Protein AF-G5S1E4-F1 (afdb_monomer_lite)

Secondary structure (DSSP, 8-state):
-HHHHHHHHHHHHHHHH-TTHHHHHHHHHHHHHIIIIIIHHHHHHHHHHHHH---S---TTTTHHHHHHHHHHHHHHHHHHHHHTT-S----

Radius of gyration: 19.51 Å; chains: 1; bounding box: 49×20×51 Å

pLDDT: mean 74.82, std 9.46, range [45.72, 86.06]

InterPro domains:
  IPR013059 Tryptophan/tyrosine transporter [PTHR46997] (1-92)
  IPR018227 Amino acid/polyamine transporter 2 [PF03222] (1-80)

Foldseek 3Di:
DVVCCVVVVVVVVVCVVCVCVVVVVVLVVLLVCLVPVQVVVLVVVVVCCVPVPDDPDDDPCHNNVSVVSNCVSVVSVVVSVCVVVCVDPDDD

Sequence (92 aa):
FKTALLTFVPPIVGGLLYPNGFLYAIGYAGLAATIWAAIVPALLARKSRERFGSPKFRVWGGTPMIVLILVFGVGNAVIHILSSFNLLPVYQ

Structure (mmCIF, N/CA/C/O backbone):
data_AF-G5S1E4-F1
#
_entry.id   AF-G5S1E4-F1
#
loop_
_atom_site.group_PDB
_atom_site.id
_atom_site.type_symbol
_atom_site.label_atom_id
_atom_site.label_alt_id
_atom_site.label_comp_id
_atom_site.label_asym_id
_atom_site.label_entity_id
_atom_site.label_seq_id
_atom_site.pdbx_PDB_ins_code
_atom_site.Cartn_x
_atom_site.Cartn_y
_atom_site.Cartn_z
_atom_site.occupancy
_atom_site.B_iso_or_equiv
_atom_site.auth_seq_id
_atom_site.auth_comp_id
_atom_site.auth_asym_id
_atom_site.auth_atom_id
_atom_site.pdbx_PDB_model_num
ATOM 1 N N . PHE A 1 1 ? 31.638 4.748 -8.656 1.00 67.94 1 PHE A N 1
ATOM 2 C CA . PHE A 1 1 ? 31.124 4.229 -9.945 1.00 67.94 1 PHE A CA 1
ATOM 3 C C . PHE A 1 1 ? 30.449 2.861 -9.851 1.00 67.94 1 PHE A C 1
ATOM 5 O O . PHE A 1 1 ? 29.336 2.741 -10.343 1.00 67.94 1 PHE A O 1
ATOM 12 N N . LYS A 1 2 ? 31.041 1.851 -9.193 1.00 71.50 2 LYS A N 1
ATOM 13 C CA . LYS A 1 2 ? 30.476 0.485 -9.109 1.00 71.50 2 LYS A CA 1
ATOM 14 C C . LYS A 1 2 ? 29.036 0.416 -8.556 1.00 71.50 2 LYS A C 1
ATOM 16 O O . LYS A 1 2 ? 28.201 -0.282 -9.114 1.00 71.50 2 LYS A O 1
ATOM 21 N N . THR A 1 3 ? 28.737 1.188 -7.511 1.00 77.69 3 THR A N 1
ATOM 22 C CA . THR A 1 3 ? 27.405 1.244 -6.879 1.00 77.69 3 THR A CA 1
ATOM 23 C C . THR A 1 3 ? 26.373 1.947 -7.755 1.00 77.69 3 THR A C 1
ATOM 25 O O . THR A 1 3 ? 25.250 1.478 -7.864 1.00 77.69 3 THR A O 1
ATOM 28 N N . ALA A 1 4 ? 26.780 3.026 -8.433 1.00 80.56 4 ALA A N 1
ATOM 29 C CA . ALA A 1 4 ? 25.912 3.792 -9.324 1.00 80.56 4 ALA A CA 1
ATOM 30 C C . ALA A 1 4 ? 25.468 2.960 -10.537 1.00 80.56 4 ALA A C 1
ATOM 32 O O . ALA A 1 4 ? 24.301 2.973 -10.907 1.00 80.56 4 ALA A O 1
ATOM 33 N N . LEU A 1 5 ? 26.375 2.178 -11.127 1.00 82.62 5 LEU A N 1
ATOM 34 C CA . LEU A 1 5 ? 26.003 1.275 -12.217 1.00 82.62 5 LEU A CA 1
ATOM 35 C C . LEU A 1 5 ? 24.969 0.242 -11.753 1.00 82.62 5 LEU A C 1
ATOM 37 O O . LEU A 1 5 ? 23.981 0.026 -12.440 1.00 82.62 5 LEU A O 1
ATOM 41 N N . LEU A 1 6 ? 25.135 -0.339 -10.563 1.00 84.69 6 LEU A N 1
ATOM 42 C CA . LEU A 1 6 ? 24.189 -1.334 -10.058 1.00 84.69 6 LEU A CA 1
ATOM 43 C C . LEU A 1 6 ? 22.794 -0.747 -9.773 1.00 84.69 6 LEU A C 1
ATOM 45 O O . LEU A 1 6 ? 21.796 -1.431 -9.972 1.00 84.69 6 LEU A O 1
ATOM 49 N N . THR A 1 7 ? 22.718 0.508 -9.320 1.00 83.88 7 THR A N 1
ATOM 50 C CA . THR A 1 7 ? 21.445 1.169 -8.995 1.00 83.88 7 THR A CA 1
ATOM 51 C C . THR A 1 7 ? 20.750 1.779 -10.205 1.00 83.88 7 THR A C 1
ATOM 53 O O . THR A 1 7 ? 19.527 1.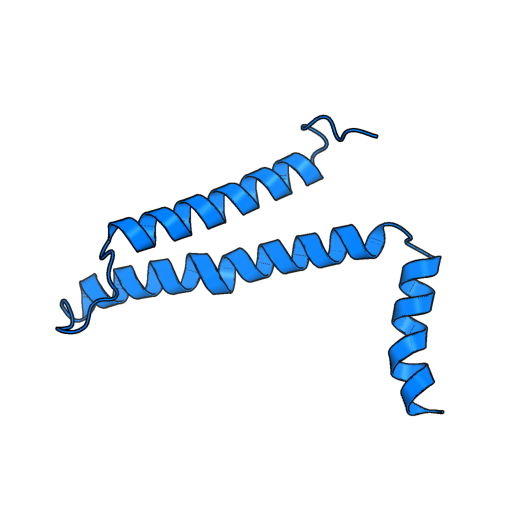853 -10.209 1.00 83.88 7 THR A O 1
ATOM 56 N N . PHE A 1 8 ? 21.496 2.224 -11.220 1.00 83.56 8 PHE A N 1
ATOM 57 C CA . PHE A 1 8 ? 20.932 2.957 -12.358 1.00 83.56 8 PHE A CA 1
ATOM 58 C C . PHE A 1 8 ? 20.833 2.131 -13.640 1.00 83.56 8 PHE A C 1
ATOM 60 O O . PHE A 1 8 ? 19.907 2.353 -14.412 1.00 83.56 8 PHE A O 1
ATOM 67 N N . VAL A 1 9 ? 21.712 1.149 -13.870 1.00 86.06 9 VAL A N 1
ATOM 68 C CA . VAL A 1 9 ? 21.670 0.344 -15.104 1.00 86.06 9 VAL A CA 1
ATOM 69 C C . VAL A 1 9 ? 20.380 -0.475 -15.214 1.00 86.06 9 VAL A C 1
ATOM 71 O O . VAL A 1 9 ? 19.757 -0.397 -16.270 1.00 86.06 9 VAL A O 1
ATOM 74 N N . PRO A 1 10 ? 19.904 -1.199 -14.179 1.00 85.12 10 PRO A N 1
ATOM 75 C CA . PRO A 1 10 ? 18.667 -1.969 -14.312 1.00 85.12 10 PRO A CA 1
ATOM 76 C C . PRO A 1 10 ? 17.429 -1.094 -14.596 1.00 85.12 10 PRO A C 1
ATOM 78 O O . PRO A 1 10 ? 16.699 -1.423 -15.532 1.00 85.12 10 PRO A O 1
ATOM 81 N N 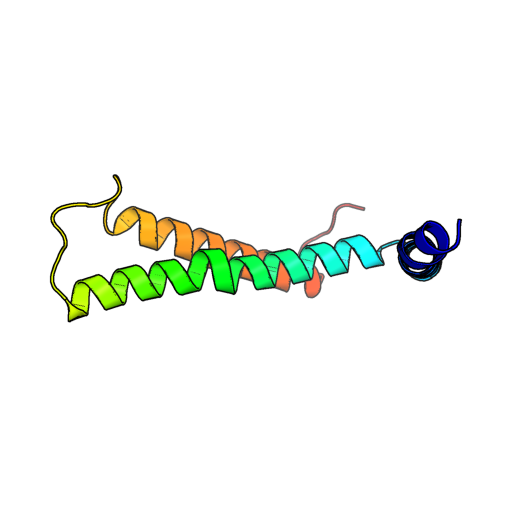. PRO A 1 11 ? 17.202 0.043 -13.898 1.00 80.81 11 PRO A N 1
ATOM 82 C CA . PRO A 1 11 ? 16.120 0.968 -14.246 1.00 80.81 11 PRO A CA 1
ATOM 83 C C . PRO A 1 11 ? 16.253 1.573 -15.646 1.00 80.81 11 PRO A C 1
ATOM 85 O O . PRO A 1 11 ? 15.252 1.688 -16.346 1.00 80.81 11 PRO A O 1
ATOM 88 N N . ILE A 1 12 ? 17.470 1.933 -16.074 1.00 82.38 12 ILE A N 1
ATOM 89 C CA . ILE A 1 12 ? 17.715 2.508 -17.406 1.00 82.38 12 ILE A CA 1
ATOM 90 C C . ILE A 1 12 ? 17.405 1.484 -18.499 1.00 82.38 12 ILE A C 1
ATOM 92 O O . ILE A 1 12 ? 16.694 1.803 -19.446 1.00 82.38 12 ILE A O 1
ATOM 96 N N . VAL A 1 13 ? 17.886 0.246 -18.358 1.00 83.69 13 VAL A N 1
ATOM 97 C CA . VAL A 1 13 ? 17.605 -0.837 -19.312 1.00 83.69 13 VAL A CA 1
ATOM 98 C C . VAL A 1 13 ? 16.109 -1.161 -19.332 1.00 83.69 13 VAL A C 1
ATOM 100 O O . VAL A 1 13 ? 15.527 -1.291 -20.406 1.00 83.69 13 VAL A O 1
ATOM 103 N N . GLY A 1 14 ? 15.463 -1.220 -18.164 1.00 78.81 14 GLY A N 1
ATOM 104 C CA . GLY A 1 14 ? 14.016 -1.418 -18.060 1.00 78.81 14 GLY A CA 1
ATOM 105 C C . GLY A 1 14 ? 13.209 -0.300 -18.728 1.00 78.81 14 GLY A C 1
ATOM 106 O O . GLY A 1 14 ? 12.255 -0.591 -19.444 1.00 78.81 14 GLY A O 1
ATOM 107 N N . GLY A 1 15 ? 13.620 0.959 -18.556 1.00 78.25 15 GLY A N 1
ATOM 108 C CA . GLY A 1 15 ? 12.990 2.118 -19.192 1.00 78.25 15 GLY A CA 1
ATOM 109 C C . GLY A 1 15 ? 13.212 2.187 -20.706 1.00 78.25 15 GLY A C 1
ATOM 110 O O . GLY A 1 15 ? 12.313 2.613 -21.425 1.00 78.25 15 GLY A O 1
ATOM 111 N N . LEU A 1 16 ? 14.367 1.725 -21.204 1.00 78.75 16 LEU A N 1
ATOM 112 C CA . LEU A 1 16 ? 14.650 1.665 -22.643 1.00 78.75 16 LEU A CA 1
ATOM 113 C C . LEU A 1 16 ? 13.832 0.571 -23.348 1.00 78.75 16 LEU A C 1
ATOM 115 O O . LEU A 1 16 ? 13.351 0.783 -24.457 1.00 78.75 16 LEU A O 1
ATOM 119 N N . LEU A 1 17 ? 13.691 -0.598 -22.712 1.00 79.00 17 LEU A N 1
ATOM 120 C CA . LEU A 1 17 ? 12.952 -1.739 -23.264 1.00 79.00 17 LEU A CA 1
ATOM 121 C C . LEU A 1 17 ? 11.431 -1.584 -23.116 1.00 79.00 17 LEU A C 1
ATOM 123 O O . LEU A 1 17 ? 10.682 -2.061 -23.964 1.00 79.00 17 LEU A O 1
ATOM 127 N N . TYR A 1 18 ? 10.975 -0.905 -22.060 1.00 73.50 18 TYR A N 1
ATOM 128 C CA . TYR A 1 18 ? 9.561 -0.662 -21.780 1.00 73.50 18 TYR A CA 1
ATOM 129 C C . TYR A 1 18 ? 9.322 0.818 -21.435 1.00 73.50 18 TYR A C 1
ATOM 131 O O . TYR A 1 18 ? 9.223 1.161 -20.254 1.00 73.50 18 TYR A O 1
ATOM 139 N N . PRO A 1 19 ? 9.139 1.696 -22.442 1.00 69.62 19 PRO A N 1
ATOM 140 C CA . PRO A 1 19 ? 8.952 3.139 -22.237 1.00 69.62 19 PRO A CA 1
ATOM 141 C C . PRO A 1 19 ? 7.763 3.479 -21.327 1.00 69.62 19 PRO A C 1
ATOM 143 O O . PRO A 1 19 ? 7.829 4.396 -20.514 1.00 69.62 19 PRO A O 1
ATOM 146 N N . ASN A 1 20 ? 6.694 2.678 -21.405 1.00 73.06 20 ASN A N 1
ATOM 147 C CA . ASN A 1 20 ? 5.499 2.800 -20.563 1.00 73.06 20 ASN A CA 1
ATOM 148 C C . ASN A 1 20 ? 5.524 1.863 -19.338 1.00 73.06 20 ASN A C 1
ATOM 150 O O . ASN A 1 20 ? 4.584 1.851 -18.547 1.00 73.06 20 ASN A O 1
ATOM 154 N N . GLY A 1 21 ? 6.581 1.063 -19.157 1.00 71.44 21 GLY A N 1
ATOM 155 C CA . GLY A 1 21 ? 6.680 0.048 -18.102 1.00 71.44 21 GLY A CA 1
ATOM 156 C C . GLY A 1 21 ? 6.638 0.636 -16.693 1.00 71.44 21 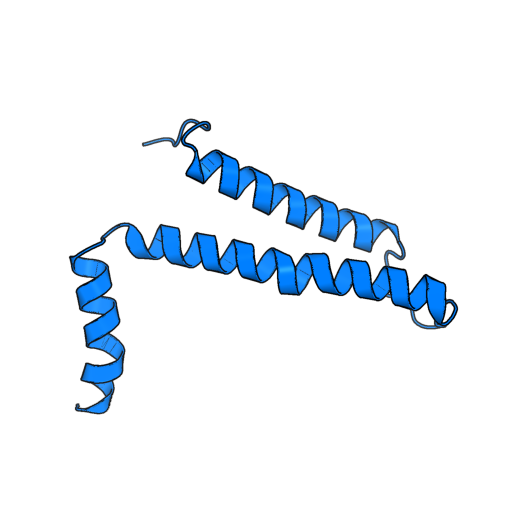GLY A C 1
ATOM 157 O O . GLY A 1 21 ? 6.039 0.044 -15.797 1.00 71.44 21 GLY A O 1
ATOM 158 N N . PHE A 1 22 ? 7.196 1.837 -16.510 1.00 76.19 22 PHE A N 1
ATOM 159 C CA . PHE A 1 22 ? 7.132 2.554 -15.236 1.00 76.19 22 PHE A CA 1
ATOM 160 C C . PHE A 1 22 ? 5.695 2.928 -14.848 1.00 76.19 22 PHE A C 1
ATOM 162 O O . PHE A 1 22 ? 5.331 2.784 -13.683 1.00 76.19 22 PHE A O 1
ATOM 169 N N . LEU A 1 23 ? 4.862 3.340 -15.813 1.00 77.38 23 LEU A N 1
ATOM 170 C CA . LEU A 1 23 ? 3.458 3.692 -15.572 1.00 77.38 23 LEU A CA 1
ATOM 171 C C . LEU A 1 23 ? 2.652 2.480 -15.083 1.00 77.38 23 LEU A C 1
ATOM 173 O O . LEU A 1 23 ? 1.882 2.579 -14.129 1.00 77.38 23 LEU A O 1
ATOM 177 N N . TYR A 1 24 ? 2.875 1.312 -15.685 1.00 75.56 24 TYR A N 1
ATOM 178 C CA . TYR A 1 24 ? 2.254 0.075 -15.216 1.00 75.56 24 TYR A CA 1
ATOM 179 C C . TYR A 1 24 ? 2.787 -0.337 -13.839 1.00 75.56 24 TYR A C 1
ATOM 181 O O . TYR A 1 24 ? 2.003 -0.671 -12.953 1.00 75.56 24 TYR A O 1
ATOM 189 N N . ALA A 1 25 ? 4.104 -0.261 -13.623 1.00 80.31 25 ALA A N 1
ATOM 190 C CA . ALA A 1 25 ? 4.731 -0.634 -12.357 1.00 80.31 25 ALA A CA 1
ATOM 191 C C . ALA A 1 25 ? 4.251 0.234 -11.180 1.00 80.31 25 ALA A C 1
ATOM 193 O O . ALA A 1 25 ? 3.894 -0.309 -10.132 1.00 80.31 25 ALA A O 1
ATOM 194 N N . ILE A 1 26 ? 4.185 1.562 -11.348 1.00 78.69 26 ILE A N 1
ATOM 195 C CA . ILE A 1 26 ? 3.671 2.465 -10.307 1.00 78.69 26 ILE A CA 1
ATOM 196 C C . ILE A 1 26 ? 2.171 2.256 -10.074 1.00 78.69 26 ILE A C 1
ATOM 198 O O . ILE A 1 26 ? 1.711 2.326 -8.936 1.00 78.69 26 ILE A O 1
ATOM 202 N N . GLY A 1 27 ? 1.425 1.905 -11.124 1.00 79.38 27 GLY A N 1
ATOM 203 C CA . GLY A 1 27 ? 0.025 1.520 -11.026 1.00 79.38 27 GLY A CA 1
ATOM 204 C C . GLY A 1 27 ? -0.208 0.275 -10.164 1.00 79.38 27 GLY A C 1
ATOM 205 O O . GLY A 1 27 ? -1.000 0.296 -9.221 1.00 79.38 27 GLY A O 1
ATOM 206 N N . TYR A 1 28 ? 0.538 -0.802 -10.422 1.00 81.00 28 TYR A N 1
ATOM 207 C CA . TYR A 1 28 ? 0.480 -2.016 -9.600 1.00 81.00 28 TYR A CA 1
ATOM 208 C C . TYR A 1 28 ? 0.955 -1.774 -8.163 1.00 81.00 28 TYR A C 1
ATOM 210 O O . TYR A 1 28 ? 0.366 -2.308 -7.220 1.00 81.00 28 TYR A O 1
ATOM 218 N N . ALA A 1 29 ? 1.975 -0.934 -7.971 1.00 83.38 29 ALA A N 1
ATOM 219 C CA . ALA A 1 29 ? 2.411 -0.527 -6.639 1.00 83.38 29 ALA A CA 1
ATOM 220 C C . ALA A 1 29 ? 1.304 0.238 -5.886 1.00 83.38 29 ALA A C 1
ATOM 222 O O . ALA A 1 29 ? 1.068 -0.034 -4.709 1.00 83.38 29 ALA A O 1
ATOM 223 N N . GLY A 1 30 ? 0.576 1.133 -6.564 1.00 81.00 30 GLY A N 1
ATOM 224 C CA . GLY A 1 30 ? -0.582 1.844 -6.010 1.00 81.00 30 GLY A CA 1
ATOM 225 C C . GLY A 1 30 ? -1.730 0.909 -5.613 1.00 81.00 30 GLY A C 1
ATOM 226 O O . GLY A 1 30 ? -2.330 1.075 -4.545 1.00 81.00 30 GLY A O 1
ATOM 227 N N . LEU A 1 31 ? -1.993 -0.132 -6.409 1.00 80.00 31 LEU A N 1
ATOM 228 C CA . LEU A 1 31 ? -2.955 -1.187 -6.071 1.00 80.00 31 LEU A CA 1
ATOM 229 C C . LEU A 1 31 ? -2.551 -1.950 -4.803 1.00 80.00 31 LEU A C 1
ATOM 231 O O . LEU A 1 31 ? -3.356 -2.093 -3.880 1.00 80.00 31 LEU A O 1
ATOM 235 N N . ALA A 1 32 ? -1.294 -2.393 -4.723 1.00 85.25 32 ALA A N 1
ATOM 236 C CA . ALA A 1 32 ? -0.773 -3.082 -3.544 1.00 85.25 32 ALA A CA 1
ATOM 237 C C . ALA A 1 32 ? -0.825 -2.186 -2.292 1.00 85.25 32 ALA A C 1
ATOM 239 O O . ALA A 1 32 ? -1.262 -2.626 -1.223 1.00 85.25 32 ALA A O 1
ATOM 240 N N . ALA A 1 33 ? -0.459 -0.908 -2.438 1.00 81.94 33 ALA A N 1
ATOM 241 C CA . ALA A 1 33 ? -0.550 0.085 -1.374 1.00 81.94 33 ALA A CA 1
ATOM 242 C C . ALA A 1 33 ? -1.996 0.286 -0.903 1.00 81.94 33 ALA A C 1
ATOM 244 O O . ALA A 1 33 ? -2.241 0.379 0.294 1.00 81.94 33 ALA A O 1
ATOM 245 N N . THR A 1 34 ? -2.974 0.280 -1.809 1.00 82.44 34 THR A N 1
ATOM 246 C CA . THR A 1 34 ? -4.393 0.412 -1.450 1.00 82.44 34 THR A CA 1
ATOM 247 C C . THR A 1 34 ? -4.870 -0.752 -0.579 1.00 82.44 34 THR A C 1
ATOM 249 O O . THR A 1 34 ? -5.548 -0.545 0.430 1.00 82.44 34 THR A O 1
ATOM 252 N N . ILE A 1 35 ? -4.472 -1.982 -0.912 1.00 82.88 35 ILE A N 1
ATOM 253 C CA . ILE A 1 35 ? -4.820 -3.163 -0.115 1.00 82.88 35 ILE A CA 1
ATOM 254 C C . ILE A 1 35 ? -4.228 -3.042 1.293 1.00 82.88 35 ILE A C 1
ATOM 256 O O . ILE A 1 35 ? -4.955 -3.139 2.285 1.00 82.88 35 ILE A O 1
ATOM 260 N N . TRP A 1 36 ? -2.921 -2.801 1.390 1.00 81.69 36 TRP A N 1
ATOM 261 C CA . TRP A 1 36 ? -2.220 -2.867 2.670 1.00 81.69 36 TRP A CA 1
ATOM 262 C C . TRP A 1 36 ? -2.372 -1.609 3.536 1.00 81.69 36 TRP A C 1
ATOM 264 O O . TRP A 1 36 ? -2.489 -1.728 4.752 1.00 81.69 36 TRP A O 1
ATOM 274 N N . ALA A 1 37 ? -2.408 -0.414 2.941 1.00 80.12 37 ALA A N 1
ATOM 275 C CA . ALA A 1 37 ? -2.455 0.855 3.669 1.00 80.12 37 ALA A CA 1
ATOM 276 C C . ALA A 1 37 ? -3.876 1.411 3.863 1.00 80.12 37 ALA A C 1
ATOM 278 O O . ALA A 1 37 ? -4.098 2.155 4.816 1.00 80.12 37 ALA A O 1
ATOM 279 N N . ALA A 1 38 ? -4.845 1.059 3.008 1.00 79.81 38 ALA A N 1
ATOM 280 C CA . ALA A 1 38 ? -6.224 1.545 3.139 1.00 79.81 38 ALA A CA 1
ATOM 281 C C . ALA A 1 38 ? -7.184 0.458 3.645 1.00 79.81 38 ALA A C 1
ATOM 283 O O . ALA A 1 38 ? -7.847 0.648 4.666 1.00 79.81 38 ALA A O 1
ATOM 284 N N . ILE A 1 39 ? -7.246 -0.697 2.974 1.00 78.06 39 ILE A N 1
ATOM 285 C CA . ILE A 1 39 ? -8.261 -1.727 3.259 1.00 78.06 39 ILE A CA 1
ATOM 286 C C . ILE A 1 39 ? -7.947 -2.483 4.556 1.00 78.06 39 ILE A C 1
ATOM 288 O O . ILE A 1 39 ? -8.796 -2.562 5.448 1.00 78.06 39 ILE A O 1
ATOM 292 N N . VAL A 1 40 ? -6.732 -3.022 4.689 1.00 84.94 40 VAL A N 1
ATOM 293 C CA . VAL A 1 40 ? -6.335 -3.814 5.866 1.00 84.94 40 VAL A CA 1
ATOM 294 C C . VAL A 1 40 ? -6.472 -3.022 7.178 1.00 84.94 40 VAL A C 1
ATOM 296 O O . VAL A 1 40 ? -7.096 -3.544 8.106 1.00 84.94 40 VAL A O 1
ATOM 299 N N . PRO A 1 41 ? -6.004 -1.763 7.291 1.00 79.81 41 PRO A N 1
ATOM 300 C CA . PRO A 1 41 ? -6.100 -1.007 8.538 1.00 79.81 41 PRO A CA 1
ATOM 301 C C . PRO A 1 41 ? -7.544 -0.624 8.868 1.00 79.81 41 PRO A C 1
ATOM 303 O O . PRO A 1 41 ? -7.936 -0.655 10.034 1.00 79.81 41 PRO A O 1
ATOM 306 N N . ALA A 1 42 ? -8.363 -0.328 7.852 1.00 80.75 42 ALA A N 1
ATOM 307 C CA . ALA A 1 42 ? -9.786 -0.045 8.016 1.00 80.75 42 ALA A CA 1
ATOM 308 C C . ALA A 1 42 ? -10.547 -1.258 8.585 1.00 80.75 42 ALA A C 1
ATOM 310 O O . ALA A 1 42 ? -11.314 -1.127 9.548 1.00 80.75 42 ALA A O 1
ATOM 311 N N . LEU A 1 43 ? -10.298 -2.453 8.039 1.00 82.25 43 LEU A N 1
ATOM 312 C CA . LEU A 1 43 ? -10.891 -3.700 8.528 1.00 82.25 43 LEU A CA 1
ATOM 313 C C . LEU A 1 43 ? -10.386 -4.060 9.928 1.00 82.25 43 LEU A C 1
ATOM 315 O O . LEU A 1 43 ? -11.188 -4.429 10.790 1.00 82.25 43 LEU A O 1
ATOM 319 N N . LEU A 1 44 ? -9.085 -3.900 10.181 1.00 84.38 44 LEU A N 1
ATOM 320 C CA . LEU A 1 44 ? -8.480 -4.148 11.488 1.00 84.38 44 LEU A CA 1
ATOM 321 C C . LEU A 1 44 ? -9.053 -3.206 12.553 1.00 84.38 44 LEU A C 1
ATOM 323 O O . LEU A 1 44 ? -9.410 -3.658 13.639 1.00 84.38 44 LEU A O 1
ATOM 327 N N . ALA A 1 45 ? -9.217 -1.919 12.238 1.00 82.62 45 ALA A N 1
ATOM 328 C CA . ALA A 1 45 ? -9.825 -0.943 13.136 1.00 82.62 45 ALA A CA 1
ATOM 329 C C . ALA A 1 45 ? -11.280 -1.305 13.468 1.00 82.62 45 ALA A C 1
ATOM 331 O O . ALA A 1 45 ? -11.686 -1.211 14.628 1.00 82.62 45 ALA A O 1
ATOM 332 N N . ARG A 1 46 ? -12.064 -1.763 12.483 1.00 77.94 46 ARG A N 1
ATOM 333 C CA . ARG A 1 46 ? -13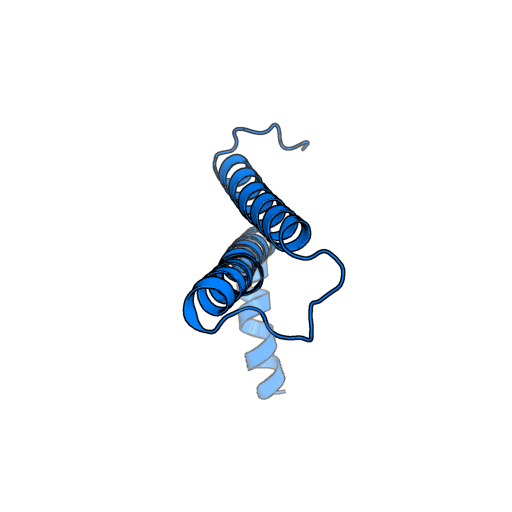.436 -2.239 12.713 1.00 77.94 46 ARG A CA 1
ATOM 334 C C . ARG A 1 46 ? -13.461 -3.493 13.591 1.00 77.94 46 ARG A C 1
ATOM 336 O O . ARG A 1 46 ? -14.191 -3.523 14.579 1.00 77.94 46 ARG A O 1
ATOM 343 N N . LYS A 1 47 ? -12.645 -4.502 13.274 1.00 81.00 47 LYS A N 1
ATOM 344 C CA . LYS A 1 47 ? -12.594 -5.766 14.026 1.00 81.00 47 LYS A CA 1
ATOM 345 C C . LYS A 1 47 ? -12.045 -5.600 15.439 1.00 81.00 47 LYS A C 1
ATOM 347 O O . LYS A 1 47 ? -12.551 -6.229 16.362 1.00 81.00 47 LYS A O 1
ATOM 352 N N . SER A 1 48 ? -11.072 -4.716 15.629 1.00 80.75 48 SER A N 1
ATOM 353 C CA . SER A 1 48 ? -10.557 -4.355 16.950 1.00 80.75 48 SER A CA 1
ATOM 354 C C . SER A 1 48 ? -11.648 -3.724 17.826 1.00 80.75 48 SER A C 1
ATOM 356 O O . SER A 1 48 ? -11.819 -4.128 18.974 1.00 80.75 48 SER A O 1
ATOM 358 N N . ARG A 1 49 ? -12.473 -2.826 17.262 1.00 76.25 49 ARG A N 1
ATOM 359 C CA . ARG A 1 49 ? -13.621 -2.218 17.965 1.00 76.25 49 ARG A CA 1
ATOM 360 C C . ARG A 1 49 ? -14.701 -3.235 18.344 1.00 76.25 49 ARG A C 1
ATOM 362 O O . ARG A 1 49 ? -15.270 -3.114 19.423 1.00 76.25 49 ARG A O 1
ATOM 369 N N . GLU A 1 50 ? -14.977 -4.210 17.474 1.00 75.31 50 GLU A N 1
ATOM 370 C CA . GLU A 1 50 ? -15.924 -5.305 17.749 1.00 75.31 50 GLU A CA 1
ATOM 371 C C . GLU A 1 50 ? -15.409 -6.234 18.868 1.00 75.31 50 GLU A C 1
ATOM 373 O O . GLU A 1 50 ? -16.202 -6.703 19.678 1.00 75.31 50 GLU A O 1
ATOM 378 N N . ARG A 1 51 ? -14.091 -6.489 18.938 1.00 77.62 51 ARG A N 1
ATOM 379 C CA . ARG A 1 51 ? -13.504 -7.501 19.837 1.00 77.62 51 ARG A CA 1
ATOM 380 C C . ARG A 1 51 ? -13.058 -6.982 21.207 1.00 77.62 51 ARG A C 1
ATOM 382 O O . ARG A 1 51 ? -13.173 -7.719 22.179 1.00 77.62 51 ARG A O 1
ATOM 389 N N . PHE A 1 52 ? -12.537 -5.759 21.296 1.00 77.44 52 PHE A N 1
ATOM 390 C CA . PHE A 1 52 ? -11.944 -5.218 22.533 1.00 77.44 52 PHE A CA 1
ATOM 391 C C . PHE A 1 52 ? -12.780 -4.108 23.191 1.00 77.44 52 PHE A C 1
ATOM 393 O O . PHE A 1 52 ? -12.370 -3.544 24.203 1.00 77.44 52 PHE A O 1
ATOM 400 N N . GLY A 1 53 ? -13.958 -3.797 22.641 1.00 64.69 53 GLY A N 1
ATOM 401 C CA . GLY A 1 53 ? -14.756 -2.649 23.068 1.00 64.69 53 GLY A CA 1
ATOM 402 C C . GLY A 1 53 ? -14.166 -1.322 22.575 1.00 64.69 53 GLY A C 1
ATOM 403 O O . GLY A 1 53 ? -13.018 -1.230 22.142 1.00 64.69 53 GLY A O 1
ATOM 404 N N . SER A 1 54 ? -14.980 -0.264 22.566 1.00 62.47 54 SER A N 1
ATOM 405 C CA . SER A 1 54 ? -14.569 1.016 21.980 1.00 62.47 54 SER A CA 1
ATOM 406 C C . SER A 1 54 ? -13.519 1.728 22.852 1.00 62.47 54 SER A C 1
ATOM 408 O O . SER A 1 54 ? -13.839 2.080 23.987 1.00 62.47 54 SER A O 1
ATOM 410 N N . PRO A 1 55 ? -12.321 2.062 22.330 1.00 64.31 55 PRO A N 1
ATOM 411 C CA . PRO A 1 55 ? -11.346 2.869 23.062 1.00 64.31 55 PRO A CA 1
ATOM 412 C C . PRO A 1 55 ? -11.878 4.290 23.307 1.00 64.31 55 PRO A C 1
ATOM 414 O O . PRO A 1 55 ? -12.613 4.830 22.474 1.00 64.31 55 PRO A O 1
ATOM 417 N N . LYS A 1 56 ? -11.464 4.919 24.419 1.00 58.06 56 LYS A N 1
ATOM 418 C CA . LYS A 1 56 ? -11.740 6.340 24.730 1.00 58.06 56 LYS A CA 1
ATOM 419 C C . LYS A 1 56 ? -11.142 7.308 23.698 1.00 58.06 56 LYS A C 1
ATOM 421 O O . LYS A 1 56 ? -11.645 8.415 23.549 1.00 58.06 56 LYS A O 1
ATOM 426 N N . PHE A 1 57 ? -10.098 6.894 22.975 1.00 56.94 57 PHE A N 1
ATOM 427 C CA . PHE A 1 57 ? -9.476 7.683 21.914 1.00 56.94 57 PHE A CA 1
ATOM 428 C C . PHE A 1 57 ? -9.997 7.234 20.544 1.00 56.94 57 PHE A C 1
ATOM 430 O O . PHE A 1 57 ? -9.746 6.111 20.101 1.00 56.94 57 PHE A O 1
ATOM 437 N N . ARG A 1 58 ? -10.745 8.111 19.871 1.00 61.50 58 ARG A N 1
ATOM 438 C CA . ARG A 1 58 ? -11.220 7.926 18.496 1.00 61.50 58 ARG A CA 1
ATOM 439 C C . ARG A 1 58 ? -10.643 9.043 17.638 1.00 61.50 58 ARG A C 1
ATOM 441 O O . ARG A 1 58 ? -10.757 10.209 17.997 1.00 61.50 58 ARG A O 1
ATOM 448 N N . VAL A 1 59 ? -10.087 8.686 16.485 1.00 65.19 59 VAL A N 1
ATOM 449 C CA . VAL A 1 59 ? -9.855 9.656 15.408 1.00 65.19 59 VAL A CA 1
ATOM 450 C C . VAL A 1 59 ? -11.181 10.322 15.037 1.00 65.19 59 VAL A C 1
ATOM 452 O O . VAL A 1 59 ? -12.223 9.655 14.956 1.00 65.19 59 VAL A O 1
ATOM 455 N N . TRP A 1 60 ? -11.136 11.641 14.852 1.00 60.75 60 TRP A N 1
ATOM 456 C CA . TRP A 1 60 ? -12.279 12.439 14.424 1.00 60.75 60 TRP A CA 1
ATOM 457 C C . TRP A 1 60 ? -12.845 11.836 13.129 1.00 60.75 60 TRP A C 1
ATOM 459 O O . TRP A 1 60 ? -12.097 11.585 12.190 1.00 60.75 60 TRP A O 1
ATOM 469 N N . GLY A 1 61 ? -14.137 11.490 13.120 1.00 66.88 61 GLY A N 1
ATOM 470 C CA . GLY A 1 61 ? -14.792 10.823 11.982 1.00 66.88 61 GLY A CA 1
ATOM 471 C C . GLY A 1 61 ? -15.234 9.364 12.198 1.00 66.88 61 GLY A C 1
ATOM 472 O O . GLY A 1 61 ? -15.985 8.841 11.379 1.00 66.88 61 GLY A O 1
ATOM 473 N N . GLY A 1 62 ? -14.860 8.698 13.300 1.00 72.38 62 GLY A N 1
ATOM 474 C CA . GLY A 1 62 ? -15.552 7.490 13.790 1.00 72.38 62 GLY A CA 1
ATOM 475 C C . GLY A 1 62 ? -15.632 6.301 12.812 1.00 72.38 62 GLY A C 1
ATOM 476 O O . GLY A 1 62 ? -14.609 5.737 12.428 1.00 72.38 62 GLY A O 1
ATOM 477 N N . THR A 1 63 ? -16.847 5.820 12.525 1.00 69.81 63 THR A N 1
ATOM 478 C CA . THR A 1 63 ? -17.148 4.770 11.523 1.00 69.81 63 THR A CA 1
ATOM 479 C C . THR A 1 63 ? -17.270 5.327 10.092 1.00 69.81 63 THR A C 1
ATOM 481 O O . THR A 1 63 ? -16.750 4.677 9.186 1.00 69.81 63 THR A O 1
ATOM 484 N N . PRO A 1 64 ? -17.863 6.520 9.856 1.00 78.94 64 PRO A N 1
ATOM 485 C CA . PRO A 1 64 ? -17.916 7.140 8.525 1.00 78.94 64 PRO A CA 1
ATOM 486 C C . PRO A 1 64 ? -16.558 7.277 7.825 1.00 78.94 64 PRO A C 1
ATOM 488 O O . PRO A 1 64 ? -16.447 6.976 6.642 1.00 78.94 64 PRO A O 1
ATOM 491 N N . MET A 1 65 ? -15.504 7.650 8.556 1.00 78.94 65 MET A N 1
ATOM 492 C CA . MET A 1 65 ? -14.153 7.783 7.992 1.00 78.94 65 MET A CA 1
ATOM 493 C C . MET A 1 65 ? -13.581 6.448 7.498 1.00 78.94 65 MET A C 1
ATOM 495 O O . MET A 1 65 ? -12.924 6.396 6.463 1.00 78.94 65 MET A O 1
ATOM 499 N N . ILE A 1 66 ? -13.876 5.353 8.208 1.00 75.25 66 ILE A N 1
ATOM 500 C CA . ILE A 1 66 ? -13.476 4.001 7.796 1.00 75.25 66 ILE A CA 1
ATOM 501 C C . ILE A 1 66 ? -14.177 3.635 6.487 1.00 75.25 66 ILE A C 1
ATOM 503 O O . ILE A 1 66 ? -13.527 3.146 5.570 1.00 75.25 66 ILE A O 1
ATOM 507 N N . VAL A 1 67 ? -15.482 3.906 6.382 1.00 78.69 67 VAL A N 1
ATOM 508 C CA . VAL A 1 67 ? -16.258 3.649 5.158 1.00 78.69 67 VAL A CA 1
ATOM 509 C C . VAL A 1 67 ? -15.716 4.469 3.988 1.00 78.69 67 VAL A C 1
ATOM 511 O O . VAL A 1 67 ? -15.536 3.918 2.910 1.00 78.69 67 VAL A O 1
ATOM 514 N N . LEU A 1 68 ? -15.387 5.745 4.202 1.00 83.19 68 LEU A N 1
ATOM 515 C CA . LEU A 1 68 ? -14.853 6.623 3.159 1.00 83.19 68 LEU A CA 1
ATOM 516 C C . LEU A 1 68 ? -13.500 6.136 2.618 1.00 83.19 68 LEU A C 1
ATOM 518 O O . LEU A 1 68 ? -13.323 6.069 1.406 1.00 83.19 68 LEU A O 1
ATOM 522 N N . ILE A 1 69 ? -12.578 5.722 3.495 1.00 81.00 69 ILE A N 1
ATOM 523 C CA . ILE A 1 69 ? -11.285 5.136 3.093 1.00 81.00 69 ILE A CA 1
ATOM 524 C C . ILE A 1 69 ? -11.495 3.838 2.304 1.00 81.00 69 ILE A C 1
ATOM 526 O O . ILE A 1 69 ? -10.807 3.587 1.317 1.00 81.00 69 ILE A O 1
ATOM 530 N N . LEU A 1 70 ? -12.463 3.019 2.717 1.00 80.56 70 LEU A N 1
ATOM 531 C CA . LEU A 1 70 ? -12.760 1.743 2.073 1.00 80.56 70 LEU A CA 1
ATOM 532 C C . LEU A 1 70 ? -13.387 1.951 0.687 1.00 80.56 70 LEU A C 1
ATOM 534 O O . LEU A 1 70 ? -12.964 1.311 -0.270 1.00 80.56 70 LEU A O 1
ATOM 538 N N . VAL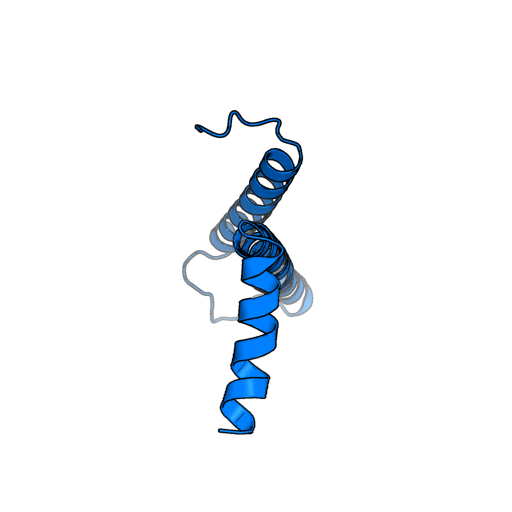 A 1 71 ? -14.320 2.899 0.555 1.00 84.25 71 VAL A N 1
ATOM 539 C CA . VAL A 1 71 ? -14.901 3.313 -0.733 1.00 84.25 71 VAL A CA 1
ATOM 540 C C . VAL A 1 71 ? -13.831 3.906 -1.647 1.00 84.25 71 VAL A C 1
ATOM 542 O O . VAL A 1 71 ? -13.779 3.548 -2.817 1.00 84.25 71 VAL A O 1
ATOM 545 N N . PHE A 1 72 ? -12.940 4.751 -1.125 1.00 82.62 72 PHE A N 1
ATOM 546 C CA . PHE A 1 72 ? -11.823 5.307 -1.892 1.00 82.62 72 PHE A CA 1
ATOM 547 C C . PHE A 1 72 ? -10.858 4.219 -2.383 1.00 82.62 72 PHE A C 1
ATOM 549 O O . PHE A 1 72 ? -10.439 4.238 -3.540 1.00 82.62 72 PHE A O 1
ATOM 556 N N . GLY A 1 73 ? -10.530 3.244 -1.532 1.00 78.88 73 GLY A N 1
ATOM 557 C CA . GLY A 1 73 ? -9.662 2.131 -1.906 1.00 78.88 73 GLY A CA 1
ATOM 558 C C . GLY A 1 73 ? -10.296 1.208 -2.948 1.00 78.88 73 GLY A C 1
ATOM 559 O O . GLY A 1 73 ? -9.666 0.875 -3.949 1.00 78.88 73 GLY A O 1
ATOM 560 N N . VAL A 1 74 ? -11.569 0.848 -2.764 1.00 80.81 74 VAL A N 1
ATOM 561 C CA . VAL A 1 74 ? -12.322 0.056 -3.749 1.00 80.81 74 VAL A CA 1
ATOM 562 C C . VAL A 1 74 ? -12.478 0.827 -5.059 1.00 80.81 74 VAL A C 1
ATOM 564 O O . VAL A 1 74 ? -12.270 0.253 -6.121 1.00 80.81 74 VAL A O 1
ATOM 567 N N . GLY A 1 75 ? -12.766 2.129 -5.003 1.00 83.69 75 GLY A N 1
ATOM 568 C CA . GLY A 1 75 ? -12.856 2.993 -6.179 1.00 83.69 75 GLY A CA 1
ATOM 569 C C . GLY A 1 75 ? -11.551 3.036 -6.970 1.00 83.69 75 GLY A C 1
ATOM 570 O O . GLY A 1 75 ? -11.569 2.817 -8.178 1.00 83.69 75 GLY A O 1
ATOM 571 N N . ASN A 1 76 ? -10.411 3.219 -6.294 1.00 78.31 76 ASN A N 1
ATOM 572 C CA . ASN A 1 76 ? -9.097 3.149 -6.938 1.00 78.31 76 ASN A CA 1
ATOM 573 C C . ASN A 1 76 ? -8.847 1.788 -7.583 1.00 78.31 76 ASN A C 1
ATOM 575 O O . ASN A 1 76 ? -8.404 1.742 -8.725 1.00 78.31 76 ASN A O 1
ATOM 579 N N . ALA A 1 77 ? -9.164 0.689 -6.894 1.00 74.19 77 ALA A N 1
ATOM 580 C CA . ALA A 1 77 ? -9.003 -0.650 -7.449 1.00 74.19 77 ALA A CA 1
ATOM 581 C C . ALA A 1 77 ? -9.871 -0.864 -8.700 1.00 74.19 77 ALA A C 1
ATOM 583 O O . ALA A 1 77 ? -9.379 -1.368 -9.706 1.00 74.19 77 ALA A O 1
ATOM 584 N N . VAL A 1 78 ? -11.134 -0.428 -8.668 1.00 80.12 78 VAL A N 1
ATOM 585 C CA . VAL A 1 78 ? -12.055 -0.516 -9.809 1.00 80.12 78 VAL A CA 1
ATOM 586 C C . VAL A 1 78 ? -11.553 0.314 -10.985 1.00 80.12 78 VAL A C 1
ATOM 588 O O . VAL A 1 78 ? -11.501 -0.208 -12.092 1.00 80.12 78 VAL A O 1
ATOM 591 N N . ILE A 1 79 ? -11.130 1.562 -10.762 1.00 77.00 79 ILE A N 1
ATOM 592 C CA . ILE A 1 79 ? -10.577 2.431 -11.813 1.00 77.00 79 ILE A CA 1
ATOM 593 C C . ILE A 1 79 ? -9.303 1.821 -12.405 1.00 77.00 79 ILE A C 1
ATOM 595 O O . ILE A 1 79 ? -9.147 1.798 -13.624 1.00 77.00 79 ILE A O 1
ATOM 599 N N . HIS A 1 80 ? -8.415 1.276 -11.571 1.00 68.88 80 HIS A N 1
ATOM 600 C CA . HIS A 1 80 ? -7.195 0.620 -12.037 1.00 68.88 80 HIS A CA 1
ATOM 601 C C . HIS A 1 80 ? -7.484 -0.614 -12.894 1.00 68.88 80 HIS A C 1
ATOM 603 O O . HIS A 1 80 ? -6.823 -0.824 -13.911 1.00 68.88 80 HIS A O 1
ATOM 609 N N . ILE A 1 81 ? -8.466 -1.426 -12.495 1.00 70.06 81 ILE A N 1
ATOM 610 C CA . ILE A 1 81 ? -8.894 -2.609 -13.244 1.00 70.06 81 ILE A CA 1
ATOM 611 C C . ILE A 1 81 ? -9.548 -2.176 -14.560 1.00 70.06 81 ILE A C 1
ATOM 613 O O . ILE A 1 81 ? -9.144 -2.652 -15.614 1.00 70.06 81 ILE A O 1
ATOM 617 N N . LEU A 1 82 ? -10.482 -1.220 -14.535 1.00 68.81 82 LEU A N 1
ATOM 618 C CA . LEU A 1 82 ? -11.128 -0.693 -15.745 1.00 68.81 82 LEU A CA 1
ATOM 619 C C . LEU A 1 82 ? -10.123 -0.084 -16.732 1.00 68.81 82 LEU A C 1
ATOM 621 O O . LEU A 1 82 ? -10.248 -0.296 -17.937 1.00 68.81 82 LEU A O 1
ATOM 625 N N . SER A 1 83 ? -9.117 0.627 -16.219 1.00 63.25 83 SER A N 1
ATOM 626 C CA . SER A 1 83 ? -7.999 1.159 -17.004 1.00 63.25 83 SER A CA 1
ATOM 627 C C . SER A 1 83 ? -7.144 0.032 -17.601 1.00 63.25 83 SER A C 1
ATOM 629 O O . SER A 1 83 ? -6.830 0.053 -18.787 1.00 63.25 83 SER A O 1
ATOM 631 N N . SER A 1 84 ? -6.863 -1.023 -16.827 1.00 63.53 84 SER A N 1
ATOM 632 C CA . SER A 1 84 ? -6.113 -2.199 -17.303 1.00 63.53 84 SER A CA 1
ATOM 633 C C . SER A 1 84 ? -6.866 -3.009 -18.369 1.00 63.53 84 SER A C 1
ATOM 635 O O . SER A 1 84 ? -6.236 -3.654 -19.203 1.00 63.53 84 SER A O 1
ATOM 637 N N . PHE A 1 85 ? -8.202 -2.968 -18.366 1.00 65.62 85 PHE A N 1
ATOM 638 C CA . PHE A 1 85 ? -9.058 -3.628 -19.358 1.00 65.62 85 PHE A CA 1
ATOM 639 C C . PHE A 1 85 ? -9.396 -2.751 -20.581 1.00 65.62 85 PHE A C 1
ATOM 641 O O . PHE A 1 85 ? -10.190 -3.179 -21.417 1.00 65.62 85 PHE A O 1
ATOM 648 N N . ASN A 1 86 ? -8.798 -1.557 -20.729 1.00 58.38 86 ASN A N 1
ATOM 649 C CA . ASN A 1 86 ? -9.000 -0.664 -21.886 1.00 58.38 86 ASN A CA 1
ATOM 650 C C . ASN A 1 86 ? -10.474 -0.246 -22.127 1.00 58.38 86 ASN A C 1
ATOM 652 O O . ASN A 1 86 ? -10.842 0.169 -23.223 1.00 58.38 86 ASN A O 1
ATOM 656 N N . LEU A 1 87 ? -11.334 -0.364 -21.107 1.00 56.88 87 LEU A N 1
ATOM 657 C CA . LEU A 1 87 ? -12.781 -0.100 -21.185 1.00 56.88 87 LEU A CA 1
ATOM 658 C C . LEU A 1 87 ? -13.148 1.365 -20.904 1.00 56.88 87 LEU A C 1
ATOM 660 O O . LEU A 1 87 ? -14.298 1.762 -21.085 1.00 56.88 87 LEU A O 1
ATOM 664 N N . LEU A 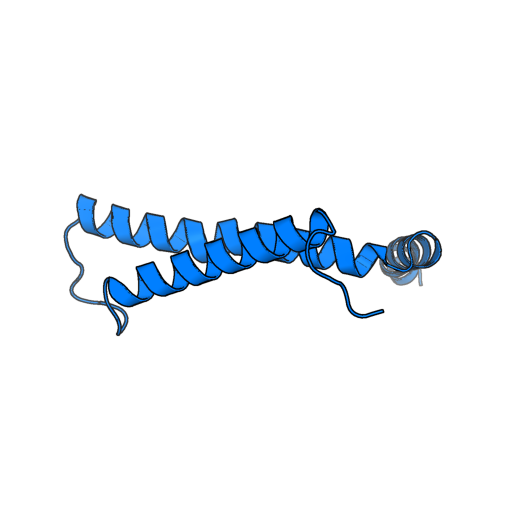1 88 ? -12.178 2.174 -20.479 1.00 49.41 88 LEU A N 1
ATOM 665 C CA . LEU A 1 88 ? -12.301 3.626 -20.395 1.00 49.41 88 LEU A CA 1
ATOM 666 C C . LEU A 1 88 ? -11.541 4.246 -21.576 1.00 49.41 88 LEU A C 1
ATOM 668 O O . LEU A 1 88 ? -10.400 3.845 -21.807 1.00 49.41 88 LEU A O 1
ATOM 672 N N . PRO A 1 89 ? -12.127 5.210 -22.313 1.00 51.72 89 PRO A N 1
ATOM 673 C CA . PRO A 1 89 ? -11.424 5.920 -23.371 1.00 51.72 89 PRO A CA 1
ATOM 674 C C . PRO A 1 89 ? -10.247 6.670 -22.749 1.00 51.72 89 PRO A C 1
ATOM 676 O O . PRO A 1 89 ? -10.408 7.699 -22.093 1.00 51.72 89 PRO A O 1
ATOM 679 N N . VAL A 1 90 ? -9.056 6.111 -22.923 1.00 52.44 90 VAL A N 1
ATOM 680 C CA . VAL A 1 90 ? -7.803 6.793 -22.634 1.00 52.44 90 VAL A CA 1
ATOM 681 C C . VAL A 1 90 ? -7.682 7.874 -23.699 1.00 52.44 90 VAL A C 1
ATOM 683 O O . VAL A 1 90 ? -7.594 7.562 -24.886 1.00 52.44 90 VAL A O 1
ATOM 686 N N . TYR A 1 91 ? -7.762 9.141 -23.292 1.00 50.59 91 TYR A N 1
ATOM 687 C CA . TYR A 1 91 ? -7.451 10.250 -24.188 1.00 50.59 91 TYR A CA 1
ATOM 688 C C . TYR A 1 91 ? -5.997 10.057 -24.646 1.00 50.59 91 TYR A C 1
ATOM 690 O O . TYR A 1 91 ? -5.100 10.008 -23.800 1.00 50.59 91 TYR A O 1
ATOM 698 N N . GLN A 1 92 ? -5.805 9.827 -25.949 1.00 45.72 92 GLN A N 1
ATOM 699 C CA . GLN A 1 92 ? -4.487 9.771 -26.589 1.00 45.72 92 GLN A CA 1
ATOM 700 C C . GLN A 1 92 ? -3.881 11.170 -26.675 1.00 45.72 92 GLN A C 1
ATOM 702 O O . GLN A 1 92 ? -4.659 12.130 -26.889 1.00 45.72 92 GLN A O 1
#

Organism: NCBI:txid913084